Protein AF-A0A3C1NID3-F1 (afdb_monomer)

pLDDT: mean 78.1, std 14.24, range [38.91, 90.81]

Solvent-accessible surface area (backbone atoms only — not comparable to full-atom values): 3157 Å² total; per-residue (Å²): 144,85,55,67,59,59,54,49,51,50,52,37,50,75,70,62,34,40,79,74,47,76,45,99,73,52,35,34,34,32,37,33,72,90,74,76,40,80,42,77,47,71,45,86,72,72,82,81,81,128

Radius of gyration: 11.96 Å; Cα contacts (8 Å, |Δi|>4): 60; chains: 1; bounding box: 32×19×32 Å

Sequence (50 aa):
MADFYRDLVAILREHGCKLVRQGKGSHEIWFSPVNERYVTVPMDRRHGGC

Secondary structure (DSSP, 8-state):
---HHHHHHHHHHHTT-EEEEE-SSSEEEEEETTTTEEEEEE--------

Nearest PDB structures (foldseek):
  5ob0-assembly1_A  TM=6.774E-01  e=5.487E-01  Gallus gallus
  7nyo-assembly2_DDD  TM=6.295E-01  e=5.869E-01  Homo sapiens
  7tpb-assembly2_C  TM=6.514E-01  e=1.150E+00  Homo sapiens
  8rpp-assembly1_D  TM=6.456E-01  e=1.230E+00  Homo sapiens
  7pvx-assembly2_C  TM=5.370E-01  e=1.005E+00  Gallus gallus

Foldseek 3Di:
DACPLVVVVVVCVVQVWAFPDADDPQWTWIQRPVVRDIDIDGNCPDDPDD

Mean predicted aligned error: 7.14 Å

Structure (mmCIF, N/CA/C/O backbone):
data_AF-A0A3C1NID3-F1
#
_entry.id   AF-A0A3C1NID3-F1
#
loop_
_atom_site.group_PDB
_atom_site.id
_atom_site.type_symbol
_atom_site.label_atom_id
_atom_site.label_alt_id
_atom_site.label_comp_id
_atom_site.label_asym_id
_atom_site.label_entity_id
_atom_site.label_seq_id
_atom_site.pdbx_PDB_ins_code
_atom_site.Cartn_x
_atom_site.Cartn_y
_atom_site.Cartn_z
_atom_site.occupancy
_atom_site.B_is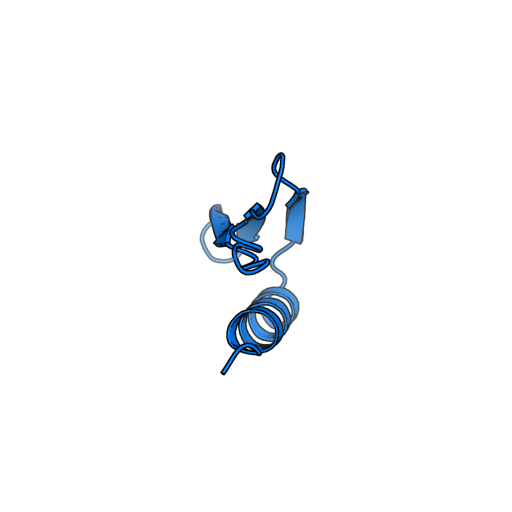o_or_equiv
_atom_site.auth_seq_id
_atom_site.auth_comp_id
_atom_site.auth_asym_id
_atom_site.auth_atom_id
_atom_site.pdbx_PDB_model_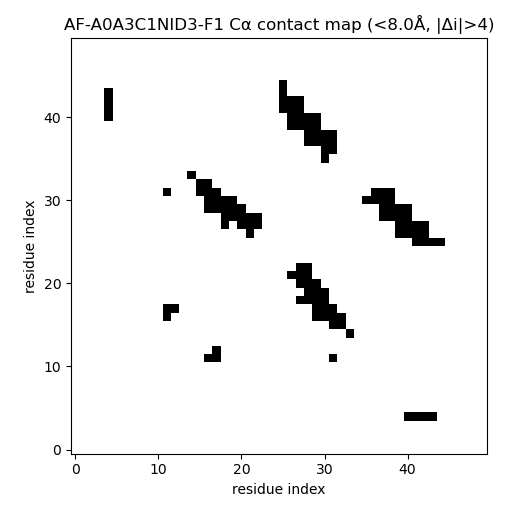num
ATOM 1 N N . MET A 1 1 ? 6.671 -13.999 -18.430 1.00 44.44 1 MET A N 1
ATOM 2 C CA . MET A 1 1 ? 6.095 -14.531 -17.183 1.00 44.44 1 MET A CA 1
ATOM 3 C C . MET A 1 1 ? 6.099 -13.425 -16.138 1.00 44.44 1 MET A C 1
ATOM 5 O O . MET A 1 1 ? 7.091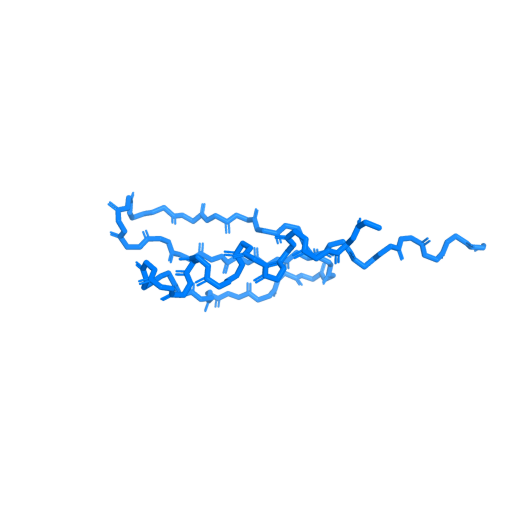 -13.288 -15.441 1.00 44.44 1 MET A O 1
ATOM 9 N N . ALA A 1 2 ? 5.112 -12.525 -16.135 1.00 49.81 2 ALA A N 1
ATOM 10 C CA . ALA A 1 2 ? 5.184 -11.316 -15.301 1.00 49.81 2 ALA A CA 1
ATOM 11 C C . ALA A 1 2 ? 3.801 -10.763 -14.907 1.00 49.81 2 ALA A C 1
ATOM 13 O O . ALA A 1 2 ? 3.607 -9.555 -14.914 1.00 49.81 2 ALA A O 1
ATOM 14 N N . ASP A 1 3 ? 2.858 -11.634 -14.542 1.00 61.41 3 ASP A N 1
ATOM 15 C CA . ASP A 1 3 ? 1.567 -11.216 -13.964 1.00 61.41 3 ASP A CA 1
ATOM 16 C C . ASP A 1 3 ? 1.426 -11.586 -12.479 1.00 61.41 3 ASP A C 1
ATOM 18 O O . ASP A 1 3 ? 0.432 -11.240 -11.853 1.00 61.41 3 ASP A O 1
ATOM 22 N N . PHE A 1 4 ? 2.458 -12.177 -11.860 1.00 72.88 4 PHE A N 1
ATOM 23 C CA . PHE A 1 4 ? 2.405 -12.602 -10.453 1.00 72.88 4 PHE A CA 1
ATOM 24 C C . PHE A 1 4 ? 2.093 -11.442 -9.497 1.00 72.88 4 PHE A C 1
ATOM 26 O O . PHE A 1 4 ? 1.380 -11.612 -8.516 1.00 72.88 4 PHE A O 1
ATOM 33 N N . TYR A 1 5 ? 2.583 -10.237 -9.806 1.00 80.12 5 TYR A N 1
ATOM 34 C CA . TYR A 1 5 ? 2.258 -9.028 -9.048 1.00 80.12 5 TYR A CA 1
ATOM 35 C C . TYR A 1 5 ? 0.769 -8.665 -9.157 1.00 80.12 5 TYR A C 1
ATOM 37 O O . TYR A 1 5 ? 0.165 -8.233 -8.180 1.00 80.12 5 TYR A O 1
ATOM 45 N N . ARG A 1 6 ? 0.161 -8.858 -10.330 1.00 79.94 6 ARG A N 1
ATOM 46 C CA . ARG A 1 6 ? -1.235 -8.500 -10.586 1.00 79.94 6 ARG A CA 1
ATOM 47 C C . ARG A 1 6 ? -2.186 -9.421 -9.825 1.00 79.94 6 ARG A C 1
ATOM 49 O O . ARG A 1 6 ? -3.090 -8.920 -9.159 1.00 79.94 6 ARG A O 1
ATOM 56 N N . ASP A 1 7 ? -1.916 -10.725 -9.855 1.00 85.56 7 ASP A N 1
ATOM 57 C CA . ASP A 1 7 ? -2.647 -11.721 -9.065 1.00 85.56 7 ASP A CA 1
ATOM 58 C C . ASP A 1 7 ? -2.448 -11.496 -7.561 1.00 85.56 7 ASP A C 1
ATOM 60 O O . ASP A 1 7 ? -3.413 -11.476 -6.799 1.00 85.56 7 ASP A O 1
ATOM 64 N N . LEU A 1 8 ? -1.214 -11.221 -7.124 1.00 84.25 8 LEU A N 1
ATOM 65 C CA . LEU A 1 8 ? -0.923 -10.924 -5.720 1.00 84.25 8 LEU A CA 1
ATOM 66 C C . LEU A 1 8 ? -1.693 -9.688 -5.228 1.00 84.25 8 LEU A C 1
ATOM 68 O O . LEU A 1 8 ? -2.282 -9.718 -4.150 1.00 84.25 8 LEU A O 1
ATOM 72 N N . VAL A 1 9 ? -1.727 -8.607 -6.013 1.00 83.81 9 VAL A N 1
ATOM 73 C CA . VAL A 1 9 ? -2.486 -7.392 -5.678 1.00 83.81 9 VAL A CA 1
ATOM 74 C C . VAL A 1 9 ? -3.991 -7.661 -5.647 1.00 83.81 9 VAL A C 1
ATOM 76 O O . VAL A 1 9 ? -4.678 -7.107 -4.786 1.00 83.81 9 VAL A O 1
ATOM 79 N N . ALA A 1 10 ? -4.511 -8.504 -6.542 1.00 87.81 10 ALA A N 1
ATOM 80 C CA . ALA A 1 10 ? -5.916 -8.904 -6.521 1.00 87.81 10 ALA A CA 1
ATOM 81 C C . ALA A 1 10 ? -6.265 -9.639 -5.216 1.00 87.81 10 ALA A C 1
ATOM 83 O O . ALA A 1 10 ? -7.186 -9.220 -4.517 1.00 87.81 10 ALA A O 1
ATOM 84 N N . ILE A 1 11 ? -5.460 -10.634 -4.828 1.00 88.00 11 ILE A N 1
ATOM 85 C CA . ILE A 1 11 ? -5.620 -11.386 -3.572 1.00 88.00 11 ILE A CA 1
ATOM 86 C C . ILE A 1 11 ? -5.515 -10.450 -2.359 1.00 88.00 11 ILE A C 1
ATOM 88 O O . ILE A 1 11 ? -6.342 -10.496 -1.451 1.00 88.00 11 ILE A O 1
ATOM 92 N N . LEU A 1 12 ? -4.527 -9.550 -2.344 1.00 85.88 12 LEU A N 1
ATOM 93 C CA . LEU A 1 12 ? -4.351 -8.574 -1.265 1.00 85.88 12 LEU A CA 1
ATOM 94 C C . LEU A 1 12 ? -5.591 -7.686 -1.103 1.00 85.88 12 LEU A C 1
ATOM 96 O O . LEU A 1 12 ? -6.034 -7.459 0.021 1.00 85.88 12 LEU A O 1
ATOM 100 N N . ARG A 1 13 ? -6.168 -7.201 -2.207 1.00 85.50 13 ARG A N 1
ATOM 101 C CA . ARG A 1 13 ? -7.388 -6.383 -2.172 1.00 85.50 13 ARG A CA 1
ATOM 102 C C . ARG A 1 13 ? -8.607 -7.178 -1.720 1.00 85.50 13 ARG A C 1
ATOM 104 O O . ARG A 1 13 ? -9.393 -6.647 -0.941 1.00 85.50 13 ARG A O 1
ATOM 111 N N . GLU A 1 14 ? -8.745 -8.421 -2.169 1.00 89.31 14 GL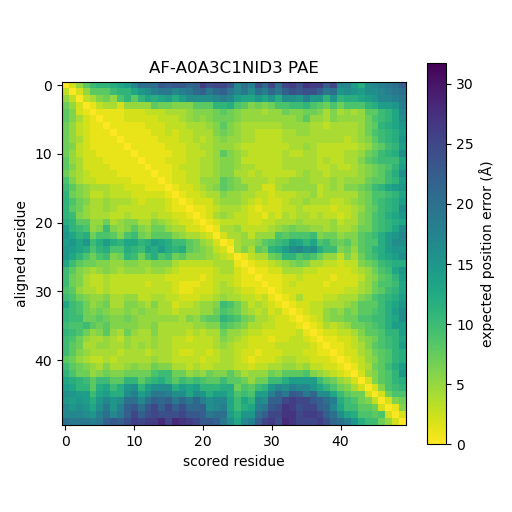U A N 1
ATOM 112 C CA . GLU A 1 14 ? -9.839 -9.312 -1.766 1.00 89.31 14 GLU A CA 1
ATOM 113 C C . GLU A 1 14 ? -9.808 -9.600 -0.258 1.00 89.31 14 GLU A C 1
ATOM 115 O O . GLU A 1 14 ? -10.837 -9.562 0.411 1.00 89.31 14 GLU A O 1
ATOM 120 N N . HIS A 1 15 ? -8.611 -9.746 0.314 1.00 87.31 15 HIS A N 1
ATOM 121 C CA . HIS A 1 15 ? -8.407 -9.869 1.760 1.00 87.31 15 HIS A CA 1
ATOM 122 C C . HIS A 1 15 ? -8.472 -8.539 2.537 1.00 87.31 15 HIS A C 1
ATOM 124 O O . HIS A 1 15 ? -8.237 -8.518 3.748 1.00 87.31 15 HIS A O 1
ATOM 130 N N . GL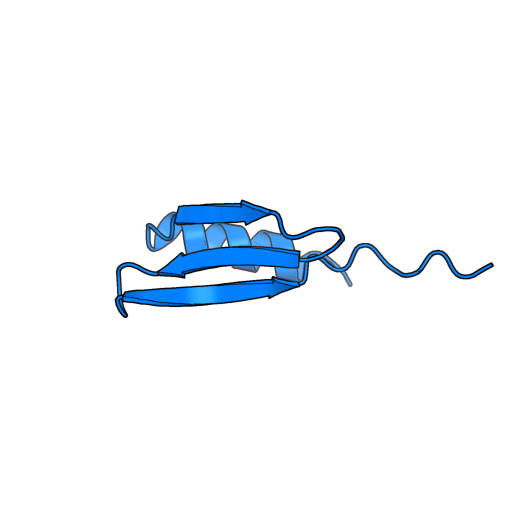Y A 1 16 ? -8.775 -7.415 1.881 1.00 87.44 16 GLY A N 1
ATOM 131 C CA . GLY A 1 16 ? -8.893 -6.105 2.529 1.00 87.44 16 GLY A CA 1
ATOM 132 C C . GLY A 1 16 ? -7.558 -5.466 2.931 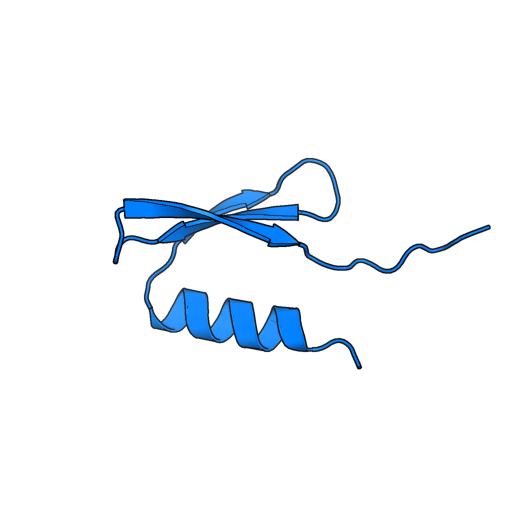1.00 87.44 16 GLY A C 1
ATOM 133 O O . GLY A 1 16 ? -7.543 -4.520 3.725 1.00 87.44 16 GLY A O 1
ATOM 134 N N . CYS A 1 17 ? -6.431 -5.945 2.398 1.00 88.81 17 CYS A N 1
ATOM 135 C CA . CYS A 1 17 ? -5.134 -5.308 2.600 1.00 88.81 17 CYS A CA 1
ATOM 136 C C . CYS A 1 17 ? -5.119 -3.917 1.958 1.00 88.81 17 CYS A C 1
ATOM 138 O O . CYS A 1 17 ? -5.600 -3.712 0.840 1.00 88.81 17 CYS A O 1
ATOM 140 N N . LYS A 1 18 ? -4.528 -2.947 2.658 1.00 88.19 18 LYS A N 1
ATOM 141 C CA . LYS A 1 18 ? -4.477 -1.550 2.212 1.00 88.19 18 LYS A CA 1
ATOM 142 C C . LYS A 1 18 ? -3.066 -1.176 1.799 1.00 88.19 18 LYS A C 1
ATOM 144 O O . LYS A 1 18 ? -2.124 -1.397 2.555 1.00 88.19 18 LYS A O 1
ATOM 149 N N . LEU A 1 19 ? -2.915 -0.568 0.627 1.00 88.06 19 LEU A N 1
ATOM 150 C CA . LEU A 1 19 ? -1.648 0.039 0.235 1.00 88.06 19 LEU A CA 1
ATOM 151 C C . LEU A 1 19 ? -1.376 1.232 1.163 1.00 88.06 19 LEU A C 1
ATOM 153 O O . LEU A 1 19 ? -2.137 2.196 1.175 1.00 88.06 19 LEU A O 1
ATOM 157 N N . VAL A 1 20 ? -0.307 1.150 1.952 1.00 89.25 20 VAL A N 1
ATOM 158 C CA . VAL A 1 20 ? 0.087 2.203 2.901 1.00 89.25 20 VAL A CA 1
ATOM 159 C C . VAL A 1 20 ? 0.891 3.268 2.182 1.00 89.25 20 VAL A C 1
ATOM 161 O O . VAL A 1 20 ? 0.625 4.458 2.313 1.00 89.25 20 VAL A O 1
ATOM 164 N N . ARG A 1 21 ? 1.909 2.835 1.433 1.00 87.94 21 ARG A N 1
ATOM 165 C CA . ARG A 1 21 ? 2.768 3.725 0.655 1.00 87.94 21 ARG A CA 1
ATOM 166 C C . ARG A 1 21 ? 3.480 2.965 -0.451 1.00 87.94 21 ARG A C 1
ATOM 168 O O . ARG A 1 21 ? 3.877 1.816 -0.269 1.00 87.94 21 ARG A O 1
ATOM 175 N N . GLN A 1 22 ? 3.713 3.645 -1.564 1.00 85.50 22 GLN A N 1
ATOM 176 C CA . GLN A 1 22 ? 4.699 3.220 -2.548 1.00 85.50 22 GLN A CA 1
ATOM 177 C C . GLN A 1 22 ? 6.090 3.632 -2.059 1.00 85.50 22 GLN A C 1
ATOM 179 O O . GLN A 1 22 ? 6.326 4.791 -1.717 1.00 85.50 22 GLN A O 1
ATOM 184 N N . GLY A 1 23 ? 6.996 2.663 -1.955 1.00 76.69 23 GLY A N 1
ATOM 185 C CA . GLY A 1 23 ? 8.402 2.916 -1.670 1.00 76.69 23 GLY A CA 1
ATOM 186 C C . GLY A 1 23 ? 9.075 3.641 -2.836 1.00 76.69 23 GLY A C 1
ATOM 187 O O . GLY A 1 23 ? 8.566 3.676 -3.955 1.00 76.69 23 GLY A O 1
ATOM 188 N N . LYS A 1 24 ? 10.247 4.232 -2.585 1.00 62.56 24 LYS A N 1
ATOM 189 C CA . LYS A 1 24 ? 11.029 4.915 -3.622 1.00 62.56 24 LYS A CA 1
ATOM 190 C C . LYS A 1 24 ? 11.568 3.859 -4.605 1.00 62.56 24 LYS A C 1
ATOM 192 O O . LYS A 1 24 ? 12.550 3.188 -4.305 1.00 62.56 24 LYS A O 1
ATOM 197 N N . GLY A 1 25 ? 10.888 3.674 -5.739 1.00 71.19 25 GLY A N 1
ATOM 198 C CA . GLY A 1 25 ? 11.267 2.739 -6.805 1.00 71.19 25 GLY A CA 1
ATOM 199 C C . GLY A 1 25 ? 10.222 1.651 -7.074 1.00 71.19 25 GLY A C 1
ATOM 200 O O . GLY A 1 25 ? 9.043 1.937 -7.249 1.00 71.19 25 GLY A O 1
ATOM 201 N N . SER A 1 26 ? 10.694 0.408 -7.139 1.00 75.31 26 SER A N 1
ATOM 202 C CA . SER A 1 26 ? 9.962 -0.795 -7.568 1.00 75.31 26 SER A CA 1
ATOM 203 C C . SER A 1 26 ? 9.333 -1.581 -6.406 1.00 75.31 26 SER A C 1
ATOM 205 O O . SER A 1 26 ? 9.199 -2.795 -6.484 1.00 75.31 26 SER A O 1
ATOM 207 N N . HIS A 1 27 ? 9.004 -0.929 -5.288 1.00 85.06 27 HIS A N 1
ATOM 208 C CA . HIS A 1 27 ? 8.484 -1.607 -4.094 1.00 85.06 27 HIS A CA 1
ATOM 209 C C . HIS A 1 27 ? 7.266 -0.889 -3.526 1.00 85.06 27 HIS A C 1
ATOM 211 O O . HIS A 1 27 ? 7.235 0.336 -3.444 1.00 85.06 27 HIS A O 1
ATOM 217 N N . GLU A 1 28 ? 6.293 -1.661 -3.062 1.00 88.75 28 GLU A N 1
ATOM 218 C CA . GLU A 1 28 ? 5.082 -1.186 -2.404 1.00 88.75 28 GLU A CA 1
ATOM 219 C C . GLU A 1 28 ? 4.984 -1.735 -0.989 1.00 88.75 28 GLU A C 1
ATOM 221 O O . GLU A 1 28 ? 5.375 -2.867 -0.728 1.00 88.75 28 GLU A O 1
ATOM 226 N N . ILE A 1 29 ? 4.438 -0.946 -0.068 1.00 89.00 29 ILE A N 1
ATOM 227 C CA . ILE A 1 29 ? 4.185 -1.376 1.304 1.00 89.00 29 ILE A CA 1
ATOM 228 C C . ILE A 1 29 ? 2.680 -1.467 1.499 1.00 89.00 29 ILE A C 1
ATOM 230 O O . ILE A 1 29 ? 1.963 -0.466 1.448 1.00 89.00 29 ILE A O 1
ATOM 234 N N . TRP A 1 30 ? 2.225 -2.685 1.750 1.00 90.81 30 TRP A N 1
ATOM 235 C CA . TRP A 1 30 ? 0.845 -3.050 2.013 1.00 90.81 30 TRP A CA 1
ATOM 236 C C . TRP A 1 30 ? 0.672 -3.359 3.500 1.00 90.81 30 TRP A C 1
ATOM 238 O O . TRP A 1 30 ? 1.553 -3.931 4.129 1.00 90.81 30 TRP A O 1
ATOM 248 N N . PHE A 1 31 ? -0.457 -2.980 4.080 1.00 90.31 31 PHE A N 1
ATOM 249 C CA . PHE A 1 31 ? -0.842 -3.345 5.437 1.00 90.31 31 PHE A CA 1
ATOM 250 C C . PHE A 1 31 ? -1.887 -4.447 5.373 1.00 90.31 31 PHE A C 1
ATOM 252 O O . PHE A 1 31 ? -2.933 -4.278 4.740 1.00 90.31 31 PHE A O 1
ATOM 259 N N . SER A 1 32 ? -1.591 -5.566 6.027 1.00 89.00 32 SER A N 1
ATOM 260 C CA . SER A 1 32 ? -2.515 -6.678 6.177 1.00 89.00 32 SER A CA 1
ATOM 261 C C . SER A 1 32 ? -3.276 -6.534 7.495 1.00 89.00 32 SER A C 1
ATOM 263 O O . SER A 1 32 ? -2.657 -6.675 8.551 1.00 89.00 32 SER A O 1
ATOM 265 N N . PRO A 1 33 ? -4.601 -6.303 7.467 1.00 84.38 33 PRO A N 1
ATOM 266 C CA . PRO A 1 33 ? -5.412 -6.266 8.683 1.00 84.38 33 PRO A CA 1
ATOM 267 C C . PRO A 1 33 ? -5.591 -7.657 9.305 1.00 84.38 33 PRO A C 1
ATOM 269 O O . PRO A 1 33 ? -5.874 -7.754 10.488 1.00 84.38 33 PRO A O 1
ATOM 272 N N . VAL A 1 34 ? -5.392 -8.731 8.529 1.00 84.25 34 VAL A N 1
ATOM 273 C CA . VAL A 1 34 ? -5.547 -10.121 8.995 1.00 84.25 34 VAL A CA 1
ATOM 274 C C . VAL A 1 34 ? -4.498 -10.483 10.046 1.00 84.25 34 VAL A C 1
ATOM 276 O O . VAL A 1 34 ? -4.784 -11.223 10.977 1.00 84.25 34 VAL A O 1
ATOM 279 N N . ASN A 1 35 ? -3.278 -9.965 9.889 1.00 84.12 35 ASN A N 1
ATOM 280 C CA . ASN A 1 35 ? -2.154 -10.256 10.782 1.00 84.12 35 ASN A CA 1
ATOM 281 C C . ASN A 1 35 ? -1.566 -8.990 11.422 1.00 84.12 35 ASN A C 1
ATOM 283 O O . ASN A 1 35 ? -0.505 -9.071 12.035 1.00 84.12 35 ASN A O 1
ATOM 287 N N . GLU A 1 36 ? -2.188 -7.826 11.201 1.00 87.19 36 GLU A N 1
ATOM 288 C CA . GLU A 1 3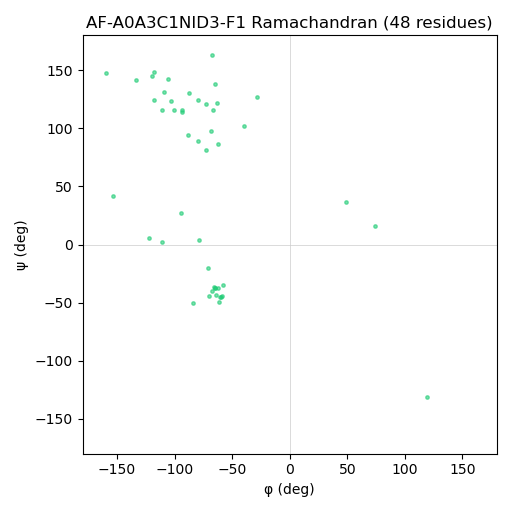6 ? -1.701 -6.498 11.616 1.00 87.19 36 GLU A CA 1
ATOM 289 C C . GLU A 1 36 ? -0.230 -6.239 11.239 1.00 87.19 36 GLU A C 1
ATOM 291 O O . GLU A 1 36 ? 0.542 -5.616 11.969 1.00 87.19 36 GLU A O 1
ATOM 296 N N . ARG A 1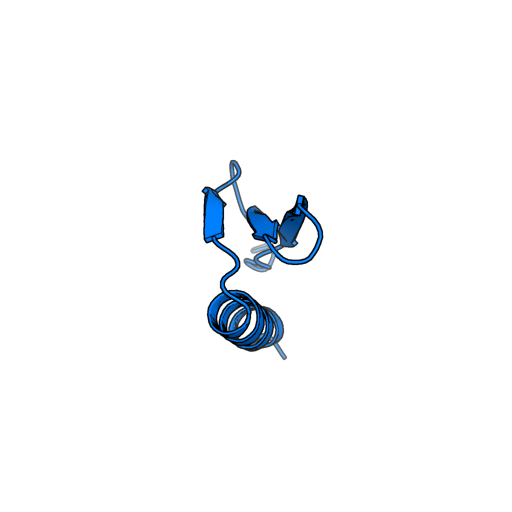 37 ? 0.184 -6.744 10.072 1.00 88.44 37 ARG A N 1
ATOM 297 C CA . ARG A 1 37 ? 1.575 -6.702 9.601 1.00 88.44 37 ARG A CA 1
ATOM 298 C C . ARG A 1 37 ? 1.717 -5.907 8.317 1.00 88.44 37 ARG A C 1
ATOM 300 O O . ARG A 1 37 ? 0.843 -5.910 7.451 1.00 88.44 37 ARG A O 1
ATOM 307 N N . TYR A 1 38 ? 2.881 -5.285 8.178 1.00 89.31 38 TYR A N 1
ATOM 308 C CA . TYR A 1 38 ? 3.303 -4.635 6.946 1.00 89.31 38 TYR A CA 1
ATOM 309 C C . TYR A 1 38 ? 3.994 -5.649 6.036 1.00 89.31 38 TYR A C 1
ATOM 311 O O . TYR A 1 38 ? 4.886 -6.382 6.463 1.00 89.31 38 TYR A O 1
ATOM 319 N N . VAL A 1 39 ? 3.573 -5.677 4.780 1.00 87.19 39 VAL A N 1
ATOM 320 C CA . VAL A 1 39 ? 4.061 -6.564 3.731 1.00 87.19 39 VAL A CA 1
ATOM 321 C C . VAL A 1 39 ? 4.677 -5.707 2.637 1.00 87.19 39 VAL A C 1
ATOM 323 O O . VAL A 1 39 ? 4.023 -4.815 2.097 1.00 87.19 39 VAL A O 1
ATOM 326 N N . THR A 1 40 ? 5.936 -5.968 2.307 1.00 87.00 40 THR A N 1
ATOM 327 C CA . THR A 1 40 ? 6.613 -5.284 1.205 1.00 87.00 40 THR A CA 1
ATOM 328 C C . THR A 1 40 ? 6.459 -6.125 -0.052 1.00 87.00 40 THR A C 1
ATOM 330 O O . THR A 1 40 ? 6.960 -7.245 -0.115 1.00 87.00 40 THR A O 1
ATOM 333 N N . VAL A 1 41 ? 5.758 -5.593 -1.046 1.00 85.44 41 VAL A N 1
ATOM 334 C CA . VAL A 1 41 ? 5.531 -6.243 -2.334 1.00 85.44 41 VAL A CA 1
ATOM 335 C C . VAL A 1 41 ? 6.495 -5.643 -3.360 1.00 85.44 41 VAL A C 1
ATOM 337 O O . VAL A 1 41 ? 6.397 -4.447 -3.651 1.00 85.44 41 VAL A O 1
ATOM 340 N N . PRO A 1 42 ? 7.434 -6.424 -3.917 1.00 80.50 42 PRO A N 1
ATOM 341 C CA . PRO A 1 42 ? 8.248 -5.970 -5.032 1.00 80.50 42 PRO A CA 1
ATOM 342 C C . PRO A 1 42 ? 7.389 -5.921 -6.300 1.00 80.50 42 PRO A C 1
ATOM 344 O O . PRO A 1 42 ? 6.831 -6.923 -6.744 1.00 80.50 42 PRO A O 1
ATOM 347 N N . MET A 1 43 ? 7.286 -4.739 -6.893 1.00 75.94 43 MET A N 1
ATOM 348 C CA . MET A 1 43 ? 6.776 -4.555 -8.242 1.00 75.94 43 MET A CA 1
ATOM 349 C C . MET A 1 43 ? 7.975 -4.681 -9.175 1.00 75.94 43 MET A C 1
ATOM 351 O O . MET A 1 43 ? 8.680 -3.700 -9.380 1.00 75.94 43 MET A O 1
ATOM 355 N N . ASP A 1 44 ? 8.242 -5.874 -9.715 1.00 67.38 44 ASP A N 1
ATOM 356 C CA . ASP A 1 44 ? 9.326 -6.068 -10.687 1.00 67.38 44 ASP A CA 1
ATOM 357 C C . ASP A 1 44 ? 9.060 -5.230 -11.950 1.00 67.38 44 ASP A C 1
ATOM 359 O O . ASP A 1 44 ? 8.457 -5.664 -12.930 1.00 67.38 44 ASP A O 1
ATOM 363 N N . ARG A 1 45 ? 9.495 -3.970 -11.924 1.00 60.12 45 ARG A N 1
ATOM 364 C CA . ARG A 1 45 ? 9.787 -3.207 -13.126 1.00 60.12 45 ARG A CA 1
ATOM 365 C C .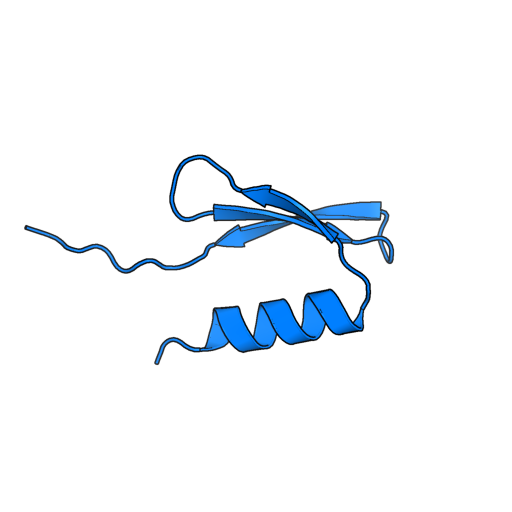 ARG A 1 45 ? 11.155 -3.683 -13.542 1.00 60.12 45 ARG A C 1
ATOM 367 O O . ARG A 1 45 ? 12.153 -3.162 -13.046 1.00 60.12 45 ARG A O 1
ATOM 374 N N . ARG A 1 46 ? 11.162 -4.740 -14.354 1.00 56.41 46 ARG A N 1
ATOM 375 C CA . ARG A 1 46 ? 12.356 -5.314 -14.967 1.00 56.41 46 ARG A CA 1
ATOM 376 C C . ARG A 1 46 ? 13.426 -4.254 -15.169 1.00 56.41 46 ARG A C 1
ATOM 378 O O . ARG A 1 46 ? 13.173 -3.225 -15.795 1.00 56.41 46 ARG A O 1
ATOM 385 N N . HIS A 1 47 ? 14.605 -4.566 -14.647 1.00 49.91 47 HIS A N 1
ATOM 386 C CA . HIS A 1 47 ? 15.873 -3.972 -15.032 1.00 49.91 47 HIS A CA 1
ATOM 387 C C . HIS A 1 47 ? 15.901 -3.769 -16.554 1.00 49.91 47 HIS A C 1
ATOM 389 O O . HIS A 1 47 ? 16.113 -4.710 -17.318 1.00 49.91 47 HIS A O 1
ATOM 395 N N . GLY A 1 48 ? 15.687 -2.530 -16.992 1.00 46.84 48 GLY A N 1
ATOM 396 C CA . GLY A 1 48 ? 16.252 -2.042 -18.238 1.00 46.84 48 GLY A CA 1
ATOM 397 C C . GLY A 1 48 ? 17.735 -1.848 -17.980 1.00 46.84 48 GLY A C 1
ATOM 398 O O . GLY A 1 48 ? 18.157 -0.756 -17.621 1.00 46.84 48 GLY A O 1
ATOM 399 N N . GLY A 1 49 ? 18.493 -2.941 -18.053 1.00 51.91 49 GLY A N 1
ATOM 400 C CA . GLY A 1 49 ? 19.934 -2.852 -18.185 1.00 51.91 49 GLY A CA 1
ATOM 401 C C . GLY A 1 49 ? 20.250 -2.176 -19.512 1.00 51.91 49 GLY A C 1
ATOM 402 O O . GLY A 1 49 ? 19.822 -2.657 -20.561 1.00 51.91 49 GLY A O 1
ATOM 403 N N . CYS A 1 50 ? 20.974 -1.067 -19.444 1.00 38.91 50 CYS A N 1
ATOM 404 C CA . CYS A 1 50 ? 21.967 -0.697 -20.437 1.00 38.91 50 CYS A CA 1
ATOM 405 C C . CYS A 1 50 ? 23.046 0.138 -19.752 1.00 38.91 50 CYS A C 1
ATOM 407 O O . CYS A 1 50 ? 22.674 0.996 -18.920 1.00 38.91 50 CYS A O 1
#